Protein AF-G9KF70-F1 (afdb_monomer_lite)

Radius of gyration: 18.69 Å; chains: 1; bounding box: 39×27×54 Å

Organism: Mustela putorius furo (NCBI:txid9669)

Sequence (91 aa):
LIPNRMTGKCQSAHCSGTTAEFFFKCGAHPTSDKDTSVALNLITTNSRDITCITCTDVRSPVLVFQCNHRHVICLDCFYLYCVTRLNDRQF

InterPro domains:
  IPR003977 E3 ubiquitin-protein ligase parkin [PR01475] (19-29)
  IPR003977 E3 ubiquitin-protein ligase parkin [PR01475] (35-55)
  IPR003977 E3 ubiquitin-protein ligase parkin [PR01475] (63-79)
  IPR041170 RING/Ubox-like zinc-binding domain [PF17978] (42-91)
  IPR041565 Parkin, RING/Ubox like zinc-binding domain [PF17976] (1-31)

Structure (mmCIF, N/CA/C/O backbone):
data_AF-G9KF70-F1
#
_entry.id   AF-G9KF70-F1
#
loop_
_atom_site.group_PDB
_atom_site.id
_atom_site.type_symbol
_atom_site.label_atom_id
_atom_site.label_alt_id
_atom_site.label_comp_id
_atom_site.label_asym_id
_atom_site.label_entity_id
_atom_site.label_seq_id
_atom_site.pdbx_PDB_ins_code
_atom_site.Cartn_x
_atom_site.Cartn_y
_atom_site.Cartn_z
_atom_site.occupancy
_atom_site.B_iso_or_equiv
_atom_site.auth_seq_id
_atom_site.auth_comp_id
_atom_site.auth_asym_id
_atom_site.auth_atom_id
_atom_site.pdbx_PDB_model_num
ATOM 1 N N . LEU A 1 1 ? 10.561 -5.870 -4.290 1.00 85.38 1 LEU A N 1
ATOM 2 C CA . LEU A 1 1 ? 11.264 -4.599 -4.575 1.00 85.38 1 LEU A CA 1
ATOM 3 C C . LEU A 1 1 ? 12.790 -4.782 -4.625 1.00 85.38 1 LEU A C 1
ATOM 5 O O . LEU A 1 1 ? 13.517 -3.828 -4.412 1.00 85.38 1 LEU A O 1
ATOM 9 N N . ILE A 1 2 ? 13.289 -5.998 -4.886 1.00 91.69 2 ILE A N 1
ATOM 10 C CA . ILE A 1 2 ? 14.733 -6.280 -4.887 1.00 91.69 2 ILE A CA 1
ATOM 11 C C . ILE A 1 2 ? 15.285 -5.911 -6.273 1.00 91.69 2 ILE A C 1
ATOM 13 O O . ILE A 1 2 ? 14.747 -6.441 -7.254 1.00 91.69 2 ILE A O 1
ATOM 17 N N . PRO A 1 3 ? 16.308 -5.040 -6.371 1.00 92.50 3 PRO A N 1
ATOM 18 C CA . PRO A 1 3 ? 16.947 -4.713 -7.641 1.00 92.50 3 PRO A CA 1
ATOM 19 C C . PRO A 1 3 ? 17.503 -5.960 -8.329 1.00 92.50 3 PRO A C 1
ATOM 21 O O . PRO A 1 3 ? 17.911 -6.913 -7.667 1.00 92.50 3 PRO A O 1
ATOM 24 N N . ASN A 1 4 ? 17.532 -5.949 -9.660 1.00 92.31 4 ASN A N 1
ATOM 25 C CA . ASN A 1 4 ? 18.139 -7.002 -10.480 1.00 92.31 4 ASN A CA 1
ATOM 26 C C . ASN A 1 4 ? 17.567 -8.418 -10.283 1.00 92.31 4 ASN A C 1
ATOM 28 O O . ASN A 1 4 ? 18.206 -9.407 -10.631 1.00 92.31 4 ASN A O 1
ATOM 32 N N . ARG A 1 5 ? 16.355 -8.535 -9.726 1.00 95.94 5 ARG A N 1
ATOM 33 C CA . ARG A 1 5 ? 15.725 -9.833 -9.446 1.00 95.94 5 ARG A CA 1
ATOM 34 C C . ARG A 1 5 ? 15.122 -10.499 -10.683 1.00 95.94 5 ARG A C 1
ATOM 36 O O . ARG A 1 5 ? 15.015 -11.720 -10.718 1.00 95.94 5 ARG A O 1
ATOM 43 N N . MET A 1 6 ? 14.657 -9.711 -11.647 1.00 94.94 6 MET A N 1
ATOM 44 C CA . MET A 1 6 ? 13.959 -10.204 -12.834 1.00 94.94 6 MET A CA 1
ATOM 45 C C . MET A 1 6 ? 14.790 -9.915 -14.082 1.00 94.94 6 MET A C 1
ATOM 47 O O . MET A 1 6 ? 15.359 -8.830 -14.214 1.00 94.94 6 MET A O 1
ATOM 51 N N . THR A 1 7 ? 14.855 -10.889 -14.986 1.00 96.38 7 THR A N 1
ATOM 52 C CA . THR A 1 7 ? 15.654 -10.832 -16.213 1.00 96.38 7 THR A CA 1
ATOM 53 C C . THR A 1 7 ? 14.776 -10.904 -17.461 1.00 96.38 7 THR A C 1
ATOM 55 O O . THR A 1 7 ? 13.617 -11.314 -17.413 1.00 96.38 7 THR A O 1
ATOM 58 N N . GLY A 1 8 ? 15.328 -10.470 -18.588 1.00 94.56 8 GLY A N 1
ATOM 59 C CA . GLY A 1 8 ? 14.677 -10.426 -19.889 1.00 94.56 8 GLY A CA 1
ATOM 60 C C . GLY A 1 8 ? 15.673 -10.071 -20.992 1.00 94.56 8 GLY A C 1
ATOM 61 O O . GLY A 1 8 ? 16.880 -10.234 -20.828 1.00 94.56 8 GLY A O 1
ATOM 62 N N . LYS A 1 9 ? 15.172 -9.576 -22.127 1.00 95.88 9 LYS A N 1
ATOM 63 C CA . LYS A 1 9 ? 15.994 -9.085 -23.240 1.00 95.88 9 LYS A CA 1
ATOM 64 C C . LYS A 1 9 ? 15.534 -7.688 -23.639 1.00 95.88 9 LYS A C 1
ATOM 66 O O . LYS A 1 9 ? 14.377 -7.519 -24.033 1.00 95.88 9 LYS A O 1
ATOM 71 N N . CYS A 1 10 ? 16.435 -6.709 -23.558 1.00 96.94 10 CYS A N 1
ATOM 72 C CA . CYS A 1 10 ? 16.177 -5.369 -24.074 1.00 96.94 10 CYS A CA 1
ATOM 73 C C . CYS A 1 10 ? 15.951 -5.417 -25.595 1.00 96.94 10 CYS A C 1
ATOM 75 O O . CYS A 1 10 ? 16.701 -6.075 -26.316 1.00 96.94 10 CYS A O 1
ATOM 77 N N . GLN A 1 11 ? 14.905 -4.740 -26.073 1.00 96.88 11 GLN A N 1
ATOM 78 C CA . GLN A 1 11 ? 14.548 -4.707 -27.499 1.00 96.88 11 GLN A CA 1
ATOM 79 C C . GLN A 1 11 ? 15.227 -3.560 -28.262 1.00 96.88 11 GLN A C 1
ATOM 81 O O . GLN A 1 11 ? 15.145 -3.504 -29.486 1.00 96.88 11 GLN A O 1
ATOM 86 N N . SER A 1 12 ? 15.910 -2.650 -27.563 1.00 96.25 12 SER A N 1
ATOM 87 C CA . SER A 1 12 ? 16.668 -1.573 -28.198 1.00 96.25 12 SER A CA 1
ATOM 88 C C . SER A 1 12 ? 17.864 -2.129 -28.972 1.00 96.25 12 SER A C 1
ATOM 90 O O . SER A 1 12 ? 18.621 -2.957 -28.458 1.00 96.25 12 SER A O 1
ATOM 92 N N . ALA A 1 13 ? 18.060 -1.647 -30.203 1.00 95.88 13 ALA A N 1
ATOM 93 C CA . ALA A 1 13 ? 19.208 -2.022 -31.021 1.00 95.88 13 ALA A CA 1
ATOM 94 C C . ALA A 1 13 ? 20.525 -1.708 -30.289 1.00 95.88 13 ALA A C 1
ATOM 96 O O . ALA A 1 13 ? 20.645 -0.683 -29.620 1.00 95.88 13 ALA A O 1
ATOM 97 N N . HIS A 1 14 ? 21.507 -2.602 -30.419 1.00 94.75 14 HIS A N 1
ATOM 98 C CA . HIS A 1 14 ? 22.825 -2.488 -29.779 1.00 94.75 14 HIS A CA 1
ATOM 99 C C . HIS A 1 14 ? 22.813 -2.442 -28.236 1.00 94.75 14 HIS A C 1
ATOM 101 O O . HIS A 1 14 ? 23.797 -2.029 -27.628 1.00 94.75 14 HIS A O 1
ATOM 107 N N . CYS A 1 15 ? 21.745 -2.913 -27.582 1.00 94.88 15 CYS A N 1
ATOM 108 C CA . CYS A 1 15 ? 21.699 -3.069 -26.129 1.00 94.88 15 CYS A CA 1
ATOM 109 C C . CYS A 1 15 ? 21.848 -4.544 -25.724 1.00 94.88 15 CYS A C 1
ATOM 111 O O . CYS A 1 15 ? 21.054 -5.392 -26.124 1.00 94.88 15 CYS A O 1
ATOM 113 N N . SER A 1 16 ? 22.836 -4.853 -24.881 1.00 95.19 16 SER A N 1
ATOM 114 C CA . SER A 1 16 ? 23.031 -6.185 -24.284 1.00 95.19 16 SER A CA 1
ATOM 115 C C . SER A 1 16 ? 22.382 -6.329 -22.901 1.00 95.19 16 SER A C 1
ATOM 117 O O . SER A 1 16 ? 22.703 -7.257 -22.161 1.00 95.19 16 SER A O 1
ATOM 119 N N . GLY A 1 17 ? 21.506 -5.395 -22.517 1.00 95.19 17 GLY A N 1
ATOM 120 C CA . GLY A 1 17 ? 20.856 -5.381 -21.210 1.00 95.19 17 GLY A CA 1
ATOM 121 C C . GLY A 1 17 ? 19.897 -6.558 -21.031 1.00 95.19 17 GLY A C 1
ATOM 122 O O . GLY A 1 17 ? 18.985 -6.758 -21.838 1.00 95.19 17 GLY A O 1
ATOM 123 N N . THR A 1 18 ? 20.095 -7.318 -19.955 1.00 96.00 18 THR A N 1
ATOM 124 C CA . THR A 1 18 ? 19.286 -8.499 -19.616 1.00 96.00 18 THR A CA 1
ATOM 125 C C . THR A 1 18 ? 18.523 -8.364 -18.304 1.00 96.00 18 THR A C 1
ATOM 127 O O . THR A 1 18 ? 17.743 -9.245 -17.953 1.00 96.00 18 THR A O 1
ATOM 130 N N . THR A 1 19 ? 18.717 -7.270 -17.576 1.00 96.31 19 THR A N 1
ATOM 131 C CA . THR A 1 19 ? 18.121 -7.061 -16.257 1.00 96.31 19 THR A CA 1
ATOM 132 C C . THR A 1 19 ? 16.992 -6.047 -16.339 1.00 96.31 19 THR A C 1
ATOM 134 O O . THR A 1 19 ? 17.150 -4.996 -16.957 1.00 96.31 19 THR A O 1
ATOM 137 N N . ALA A 1 20 ? 15.856 -6.358 -15.716 1.00 95.56 20 ALA A N 1
ATOM 138 C CA . ALA A 1 20 ? 14.706 -5.468 -15.671 1.00 95.56 20 ALA A CA 1
ATOM 139 C C . ALA A 1 20 ? 14.738 -4.584 -14.416 1.00 95.56 20 ALA A C 1
ATOM 141 O O . ALA A 1 20 ? 14.897 -5.073 -13.292 1.00 95.56 20 ALA A O 1
ATOM 142 N N . GLU A 1 21 ? 14.524 -3.287 -14.619 1.00 94.81 21 GLU A N 1
ATOM 143 C CA . GLU A 1 21 ? 14.313 -2.302 -13.562 1.00 94.81 21 GLU A 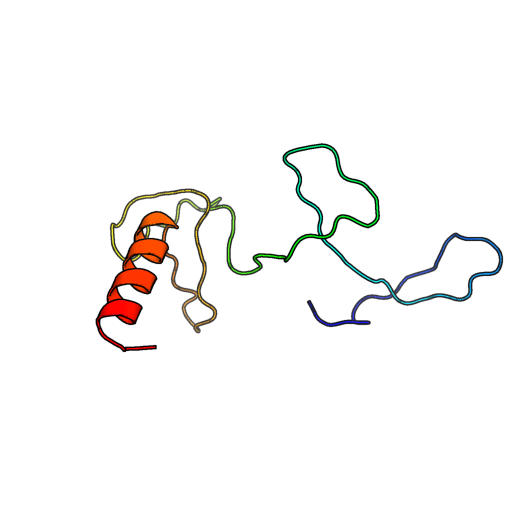CA 1
ATOM 144 C C . GLU A 1 21 ? 12.826 -1.938 -13.492 1.00 94.81 21 GLU A C 1
ATOM 146 O O . GLU A 1 21 ? 12.186 -1.687 -14.512 1.00 94.81 21 GLU A O 1
ATOM 151 N N . PHE A 1 22 ? 12.267 -1.941 -12.281 1.00 95.31 22 PHE A N 1
ATOM 152 C CA . PHE A 1 22 ? 10.852 -1.660 -12.039 1.00 95.31 22 PHE A CA 1
ATOM 153 C C . PHE A 1 22 ? 10.711 -0.367 -11.253 1.00 95.31 22 PHE A C 1
ATOM 155 O O . PHE A 1 22 ? 11.357 -0.190 -10.221 1.00 95.31 22 PHE A O 1
ATOM 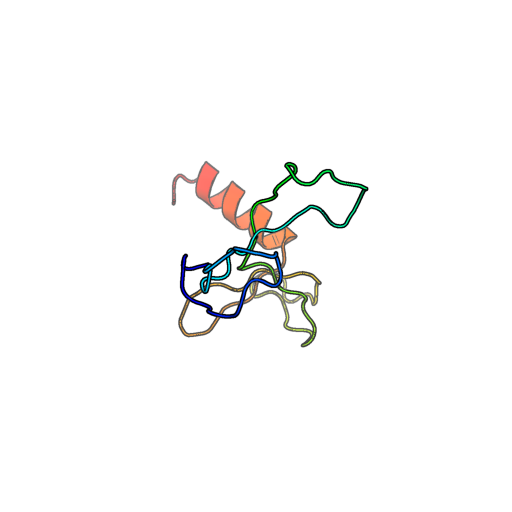162 N N . PHE A 1 23 ? 9.794 0.485 -11.694 1.00 95.25 23 PHE A N 1
ATOM 163 C CA . PHE A 1 23 ? 9.410 1.712 -11.012 1.00 95.25 23 PHE A CA 1
ATOM 164 C C . PHE A 1 23 ? 7.890 1.895 -11.092 1.00 95.25 23 PHE A C 1
ATOM 166 O O . PHE A 1 23 ? 7.206 1.214 -11.857 1.00 95.25 23 PHE A O 1
ATOM 173 N N . PHE A 1 24 ? 7.357 2.804 -10.278 1.00 96.06 24 PHE A N 1
ATOM 174 C CA . PHE A 1 24 ? 5.928 3.104 -10.216 1.00 96.06 24 PHE A CA 1
ATOM 175 C C . PHE A 1 24 ? 5.699 4.584 -10.517 1.00 96.06 24 PHE A C 1
ATOM 177 O O . PHE A 1 24 ? 6.562 5.413 -10.233 1.00 96.06 24 PHE A O 1
ATOM 184 N N . LYS A 1 25 ? 4.528 4.908 -11.069 1.00 96.62 25 LYS A N 1
ATOM 185 C CA . LYS A 1 25 ? 4.051 6.280 -11.282 1.00 96.62 25 LYS A CA 1
ATOM 186 C C . LYS A 1 25 ? 2.661 6.443 -10.667 1.00 96.62 25 LYS A C 1
ATOM 188 O O . LYS A 1 25 ? 1.955 5.454 -10.453 1.00 96.62 25 LYS A O 1
ATOM 193 N N . CYS A 1 26 ? 2.252 7.684 -10.420 1.00 96.38 26 CYS A N 1
ATOM 194 C CA . CYS A 1 26 ? 0.874 7.988 -10.049 1.00 96.38 26 CYS A CA 1
ATOM 195 C C . CYS A 1 26 ? -0.073 7.669 -11.217 1.00 96.38 26 CYS A C 1
ATOM 197 O O . CYS A 1 26 ? 0.153 8.114 -12.340 1.00 96.38 26 CYS A O 1
ATOM 199 N N . GLY A 1 27 ? -1.139 6.912 -10.947 1.00 94.19 27 GLY A N 1
ATOM 200 C CA . GLY A 1 27 ? -2.158 6.563 -11.944 1.00 94.19 27 GLY A CA 1
ATOM 201 C C . GLY A 1 27 ? -3.324 7.553 -12.048 1.00 94.19 27 GLY A C 1
ATOM 202 O O . GLY A 1 27 ? -4.214 7.344 -12.864 1.00 94.19 27 GLY A O 1
ATOM 203 N N . ALA A 1 28 ? -3.356 8.599 -11.216 1.00 95.88 28 ALA A N 1
ATOM 204 C CA . ALA A 1 28 ? -4.494 9.520 -11.124 1.00 95.88 28 ALA A CA 1
ATOM 205 C C . ALA A 1 28 ? -4.430 10.699 -12.112 1.00 95.88 28 ALA A C 1
ATOM 207 O O . ALA A 1 28 ? -5.424 11.394 -12.303 1.00 95.88 28 ALA A O 1
ATOM 208 N N . HIS A 1 29 ? -3.272 10.952 -12.720 1.00 94.12 29 HIS A N 1
ATOM 209 C CA . HIS A 1 29 ? -3.061 12.060 -13.649 1.00 94.12 29 HIS A CA 1
ATOM 210 C C . HIS A 1 29 ? -1.923 11.738 -14.629 1.00 94.12 29 HIS A C 1
ATOM 212 O O . HIS A 1 29 ? -1.121 10.838 -14.362 1.00 94.12 29 HIS A O 1
ATOM 218 N N . PRO A 1 30 ? -1.814 12.468 -15.756 1.00 95.19 30 PRO A N 1
ATOM 219 C CA . PRO A 1 30 ? -0.666 12.350 -16.650 1.00 95.19 30 PRO A CA 1
ATOM 220 C C . PRO A 1 30 ? 0.660 12.580 -15.908 1.00 95.19 30 PRO A C 1
ATOM 222 O O . PRO A 1 30 ? 0.739 13.416 -15.005 1.00 95.19 30 PRO A O 1
ATOM 225 N N . THR A 1 31 ? 1.697 11.829 -16.284 1.00 95.38 31 THR A N 1
ATOM 226 C CA . THR A 1 31 ? 3.044 11.881 -15.690 1.00 95.38 31 THR A CA 1
ATOM 227 C C . THR A 1 31 ? 4.113 11.764 -16.776 1.00 95.38 31 THR A C 1
ATOM 229 O O . THR A 1 31 ? 3.916 11.076 -17.780 1.00 95.38 31 THR A O 1
ATOM 232 N N . SER A 1 32 ? 5.253 12.427 -16.585 1.00 94.31 32 SER A N 1
ATOM 233 C CA . SER A 1 32 ? 6.442 12.265 -17.427 1.00 94.31 32 SER A CA 1
ATOM 234 C C . SER A 1 32 ? 7.215 10.992 -17.062 1.00 94.31 32 SER A C 1
ATOM 236 O O . SER A 1 32 ? 6.890 10.288 -16.105 1.00 94.31 32 SER A O 1
ATOM 238 N N . ASP A 1 33 ? 8.258 10.652 -17.818 1.00 86.88 33 ASP A N 1
ATOM 239 C CA . ASP A 1 33 ? 9.089 9.472 -17.528 1.00 86.88 33 ASP A CA 1
ATOM 240 C C . ASP A 1 33 ? 9.964 9.603 -16.291 1.00 86.88 33 ASP A C 1
ATOM 242 O O . ASP A 1 33 ? 10.334 8.595 -15.696 1.00 86.88 33 ASP A O 1
ATOM 246 N N . LYS A 1 34 ? 10.238 10.834 -15.860 1.00 89.81 34 LYS A N 1
ATOM 247 C CA . LYS A 1 34 ? 11.027 11.096 -14.653 1.00 89.81 34 LYS A CA 1
ATOM 248 C C . LYS A 1 34 ? 10.168 11.153 -13.388 1.00 89.81 34 LYS A C 1
ATOM 250 O O . LYS A 1 34 ? 10.713 11.113 -12.287 1.00 89.81 34 LYS A O 1
ATOM 255 N N . ASP A 1 35 ? 8.846 11.198 -13.539 1.00 91.44 35 ASP A N 1
ATOM 256 C CA . ASP A 1 35 ? 7.912 11.270 -12.420 1.00 91.44 35 ASP A CA 1
ATOM 257 C C . ASP A 1 35 ? 7.687 9.873 -11.842 1.00 91.44 35 ASP A C 1
ATOM 259 O O . ASP A 1 35 ? 6.828 9.110 -12.291 1.00 91.44 35 ASP A O 1
ATOM 263 N N . THR A 1 36 ? 8.489 9.534 -10.837 1.00 94.88 36 THR A N 1
ATOM 264 C CA . THR A 1 36 ? 8.385 8.267 -10.108 1.00 94.88 36 THR A CA 1
ATOM 265 C C . THR A 1 36 ? 7.655 8.452 -8.779 1.00 94.88 36 THR A C 1
ATOM 267 O O . THR A 1 36 ? 7.616 9.534 -8.196 1.00 94.88 36 THR A O 1
ATOM 270 N N . SER A 1 37 ? 7.023 7.387 -8.294 1.00 95.75 37 SER A N 1
ATOM 271 C CA . SER A 1 37 ? 6.304 7.345 -7.020 1.00 95.75 37 SER A CA 1
ATOM 272 C C . SER A 1 37 ? 6.736 6.129 -6.208 1.00 95.75 37 SER A C 1
ATOM 274 O O . SER A 1 37 ? 7.093 5.086 -6.760 1.00 95.75 37 SER A O 1
ATOM 276 N N . VAL A 1 38 ? 6.694 6.250 -4.880 1.00 96.06 38 VAL A N 1
ATOM 277 C CA . VAL A 1 38 ? 7.026 5.142 -3.977 1.00 96.06 38 VAL A CA 1
ATOM 278 C C . VAL A 1 38 ? 5.911 4.098 -4.005 1.00 96.06 38 VAL A C 1
ATOM 280 O O . VAL A 1 38 ? 4.728 4.424 -3.914 1.00 96.06 38 VAL A O 1
ATOM 283 N N . ALA A 1 39 ? 6.290 2.825 -4.094 1.00 95.75 39 ALA A N 1
ATOM 284 C CA . ALA A 1 39 ? 5.349 1.718 -4.018 1.00 95.75 39 ALA A CA 1
ATOM 285 C C . ALA A 1 39 ? 4.925 1.455 -2.567 1.00 95.75 39 ALA A C 1
ATOM 287 O O . ALA A 1 39 ? 5.744 1.072 -1.732 1.00 95.75 39 ALA A O 1
ATOM 288 N N . LEU A 1 40 ? 3.629 1.574 -2.279 1.00 96.62 40 LEU A N 1
ATOM 289 C CA . LEU A 1 40 ? 3.051 1.214 -0.982 1.00 96.62 40 LEU A CA 1
ATOM 290 C C . LEU A 1 40 ? 2.706 -0.282 -0.957 1.00 96.62 40 LEU A C 1
ATOM 292 O O . LEU A 1 40 ? 1.545 -0.673 -0.996 1.00 96.62 40 LEU A O 1
ATOM 296 N N . ASN A 1 41 ? 3.730 -1.137 -0.905 1.00 96.06 41 ASN A N 1
ATOM 297 C CA . ASN A 1 41 ? 3.609 -2.589 -1.108 1.00 96.06 41 ASN A CA 1
ATOM 298 C C . ASN A 1 41 ? 2.807 -3.350 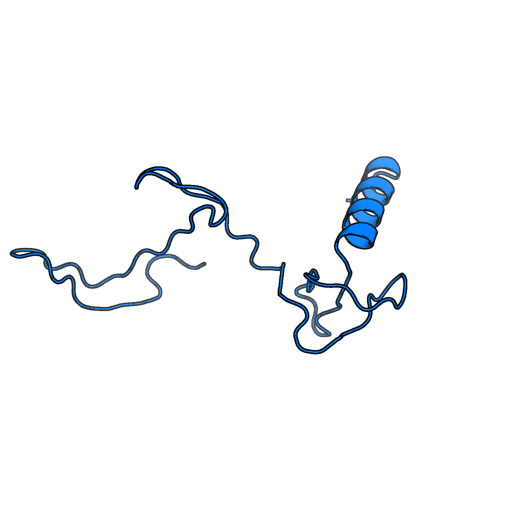-0.033 1.00 96.06 41 ASN A C 1
ATOM 300 O O . ASN A 1 41 ? 2.559 -4.543 -0.204 1.00 96.06 41 ASN A O 1
ATOM 304 N N . LEU A 1 42 ? 2.454 -2.702 1.080 1.00 97.50 42 LEU A N 1
ATOM 305 C CA . LEU A 1 42 ? 1.592 -3.274 2.122 1.00 97.50 42 LEU A CA 1
ATOM 306 C C . LEU A 1 42 ? 0.115 -2.915 1.931 1.00 97.50 42 LEU A C 1
ATOM 308 O O . LEU A 1 42 ? -0.748 -3.580 2.503 1.00 97.50 42 LEU A O 1
ATOM 312 N N . ILE A 1 43 ? -0.182 -1.889 1.128 1.00 98.06 43 ILE A N 1
ATOM 313 C CA . ILE A 1 43 ? -1.550 -1.488 0.809 1.00 98.06 43 ILE A CA 1
ATOM 314 C C . ILE A 1 43 ? -2.043 -2.360 -0.339 1.00 98.06 43 ILE A C 1
ATOM 316 O O . ILE A 1 43 ? -1.413 -2.458 -1.389 1.00 98.06 43 ILE A O 1
ATOM 320 N N . THR A 1 44 ? -3.167 -3.029 -0.120 1.00 97.12 44 THR A N 1
ATOM 321 C CA . THR A 1 44 ? -3.741 -4.005 -1.047 1.00 97.12 44 THR A CA 1
ATOM 322 C C . THR A 1 44 ? -5.237 -3.743 -1.198 1.00 97.12 44 THR A C 1
ATOM 324 O O . THR A 1 44 ? -5.923 -3.436 -0.223 1.00 97.12 44 THR A O 1
ATOM 327 N N . THR A 1 45 ? -5.770 -3.893 -2.410 1.00 98.00 45 THR A N 1
ATOM 328 C CA . THR A 1 45 ? -7.223 -3.915 -2.634 1.00 98.00 45 THR A CA 1
ATOM 329 C C . THR A 1 45 ? -7.852 -5.059 -1.841 1.00 98.00 45 THR A C 1
ATOM 331 O O . THR A 1 45 ? -7.382 -6.196 -1.911 1.00 98.00 45 THR A O 1
ATOM 334 N N . ASN A 1 46 ? -8.930 -4.789 -1.104 1.00 98.00 46 ASN A N 1
ATOM 335 C CA . ASN A 1 46 ? -9.582 -5.799 -0.272 1.00 98.00 46 ASN A CA 1
ATOM 336 C C . ASN A 1 46 ? -10.566 -6.664 -1.075 1.00 98.00 46 ASN A C 1
ATOM 338 O O . ASN A 1 46 ? -11.761 -6.662 -0.821 1.00 98.00 46 ASN A O 1
ATOM 342 N N . SER A 1 47 ? -10.073 -7.405 -2.065 1.00 97.69 47 SER A N 1
ATOM 343 C CA . SER A 1 47 ? -10.912 -8.236 -2.946 1.00 97.69 47 SER A CA 1
ATOM 344 C C . SER A 1 47 ? -11.542 -9.461 -2.270 1.00 97.69 47 SER A C 1
ATOM 346 O O . SER A 1 47 ? -12.291 -10.188 -2.913 1.00 97.69 47 SER A O 1
ATOM 348 N N . ARG A 1 48 ? -11.196 -9.729 -1.005 1.00 97.50 48 ARG A N 1
ATOM 349 C CA . ARG A 1 48 ? -11.693 -10.863 -0.210 1.00 97.50 48 ARG A CA 1
ATOM 350 C C . ARG A 1 48 ? -12.609 -10.424 0.935 1.00 97.50 48 ARG A C 1
ATOM 352 O O . ARG A 1 48 ? -12.872 -11.236 1.814 1.00 97.50 48 ARG A O 1
ATOM 359 N N . ASP A 1 49 ? -13.008 -9.151 0.957 1.00 97.81 49 ASP A N 1
ATOM 360 C CA . ASP A 1 49 ? -13.896 -8.564 1.967 1.00 97.81 49 ASP A CA 1
ATOM 361 C C . ASP A 1 49 ? -13.469 -8.863 3.416 1.00 97.81 49 ASP A C 1
ATOM 363 O O . ASP A 1 49 ? -14.285 -9.111 4.302 1.00 97.81 49 ASP A O 1
ATOM 367 N N . ILE A 1 50 ? -12.155 -8.848 3.677 1.00 98.25 50 ILE A N 1
ATOM 368 C CA . ILE A 1 50 ? -11.612 -9.113 5.013 1.00 98.25 50 ILE A CA 1
ATOM 369 C C . ILE A 1 50 ? -11.916 -7.914 5.912 1.00 98.25 50 ILE A C 1
ATOM 371 O O . ILE A 1 50 ? -11.594 -6.773 5.572 1.00 98.25 50 ILE A O 1
ATOM 375 N N . THR A 1 51 ? -12.505 -8.174 7.073 1.00 98.50 51 THR A N 1
ATOM 376 C CA . THR A 1 51 ? -12.838 -7.152 8.066 1.00 98.50 51 THR A CA 1
ATOM 377 C C . THR A 1 51 ? -11.587 -6.560 8.715 1.00 98.50 51 THR A C 1
ATOM 379 O O . THR A 1 51 ? -10.616 -7.269 8.993 1.00 98.50 51 THR A O 1
ATOM 382 N N . CYS A 1 52 ? -11.620 -5.266 9.023 1.00 98.69 52 CYS A N 1
ATOM 383 C CA . CYS A 1 52 ? -10.580 -4.599 9.803 1.00 98.69 52 CYS A CA 1
ATOM 384 C C . CYS A 1 52 ? -10.452 -5.217 11.206 1.00 98.69 52 CYS A C 1
ATOM 386 O O . CYS A 1 52 ? -11.453 -5.369 11.903 1.00 98.69 52 CYS A O 1
ATOM 388 N 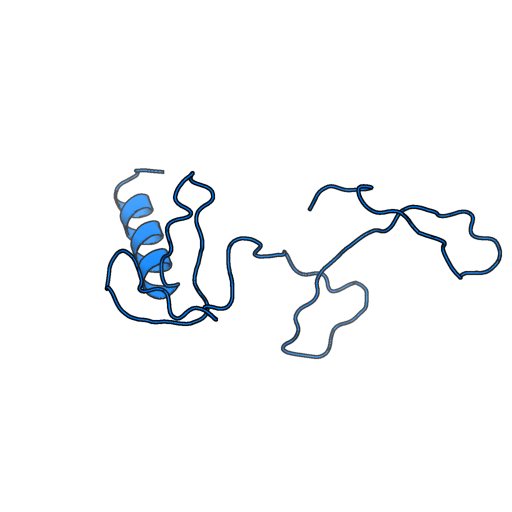N . ILE A 1 53 ? -9.226 -5.493 11.664 1.00 98.44 53 ILE A N 1
ATOM 389 C CA . ILE A 1 53 ? -8.975 -6.062 13.002 1.00 98.44 53 ILE A CA 1
ATOM 390 C C . ILE A 1 53 ? -9.470 -5.176 14.159 1.00 98.44 53 ILE A C 1
ATOM 392 O O . ILE A 1 53 ? -9.731 -5.680 15.245 1.00 98.44 53 ILE A O 1
ATOM 396 N N . THR A 1 54 ? -9.592 -3.863 13.945 1.00 98.31 54 THR A N 1
ATOM 397 C CA . THR A 1 54 ? -9.975 -2.909 14.997 1.00 98.31 54 THR A CA 1
ATOM 398 C C . THR A 1 54 ? -11.466 -2.594 14.982 1.00 98.31 54 THR A C 1
ATOM 400 O O . THR A 1 54 ? -12.117 -2.707 16.013 1.00 98.31 54 THR A O 1
ATOM 403 N N . CYS A 1 55 ? -12.012 -2.186 13.833 1.00 98.38 55 CYS A N 1
ATOM 404 C CA . CYS A 1 55 ? -13.404 -1.736 13.738 1.00 98.38 55 CYS A CA 1
ATOM 405 C C . CYS A 1 55 ? -14.356 -2.775 13.146 1.00 98.38 55 CYS A C 1
ATOM 407 O O . CYS A 1 55 ? -15.548 -2.510 13.066 1.00 98.38 55 CYS A O 1
ATOM 409 N N . THR A 1 56 ? -13.861 -3.935 12.705 1.00 98.38 56 THR A N 1
ATOM 410 C CA . THR A 1 56 ? -14.640 -5.013 12.066 1.00 98.38 56 THR A CA 1
ATOM 411 C C . THR A 1 56 ? -15.361 -4.652 10.759 1.00 98.38 56 THR A C 1
ATOM 413 O O . THR A 1 56 ? -15.927 -5.533 10.121 1.00 98.38 56 THR A O 1
ATOM 416 N N . ASP A 1 57 ? -15.267 -3.407 10.285 1.00 98.44 57 ASP A N 1
ATOM 417 C CA . ASP A 1 57 ? -15.803 -3.001 8.984 1.00 98.44 57 ASP A CA 1
ATOM 418 C C . ASP A 1 57 ? -15.035 -3.641 7.821 1.00 98.44 57 ASP A C 1
ATOM 420 O O . ASP A 1 57 ? -13.807 -3.795 7.862 1.00 98.44 57 ASP A O 1
ATOM 424 N N . VAL A 1 58 ? -15.747 -3.896 6.721 1.00 98.19 58 VAL A N 1
ATOM 425 C CA . VAL A 1 58 ? -15.146 -4.181 5.413 1.00 98.19 58 VAL A CA 1
ATOM 426 C C . VAL A 1 58 ? -14.882 -2.859 4.688 1.00 98.19 58 VAL A C 1
ATOM 428 O O . VAL A 1 58 ? -15.797 -2.082 4.422 1.00 98.19 58 VAL A O 1
ATOM 431 N N . ARG A 1 59 ? -13.612 -2.583 4.373 1.00 98.31 59 ARG A N 1
ATOM 432 C CA . ARG A 1 59 ? -13.157 -1.377 3.654 1.00 98.31 59 ARG A CA 1
ATOM 433 C C . ARG A 1 59 ? -12.194 -1.761 2.535 1.00 98.31 59 ARG A C 1
ATOM 435 O O . ARG A 1 59 ? -11.615 -2.843 2.576 1.00 98.31 59 ARG A O 1
ATOM 442 N N . SER A 1 60 ? -11.991 -0.878 1.560 1.00 97.56 60 SER A N 1
ATOM 443 C CA . SER A 1 60 ? -10.992 -1.060 0.503 1.00 97.56 60 SER A CA 1
ATOM 444 C C . SER A 1 60 ? -10.405 0.293 0.083 1.00 97.56 60 SER A C 1
ATOM 446 O O . SER A 1 60 ? -11.177 1.236 -0.098 1.00 97.56 60 SER A O 1
ATOM 448 N N . PRO A 1 61 ? -9.077 0.410 -0.101 1.00 98.06 61 PRO A N 1
ATOM 449 C CA . PRO A 1 61 ? -8.054 -0.609 0.157 1.00 98.06 61 PRO A CA 1
ATOM 450 C C . PRO A 1 61 ? -7.780 -0.820 1.661 1.00 98.06 61 PRO A C 1
ATOM 452 O O . PRO A 1 61 ? -8.284 -0.092 2.517 1.00 98.06 61 PRO A O 1
ATOM 455 N N . VAL A 1 62 ? -6.975 -1.834 1.984 1.00 98.56 62 VAL A N 1
ATOM 456 C CA . VAL A 1 62 ? -6.545 -2.181 3.353 1.00 98.56 62 VAL A CA 1
ATOM 457 C C . VAL A 1 62 ? -5.026 -2.317 3.431 1.00 98.56 62 VAL A C 1
ATOM 459 O O . VAL A 1 62 ? -4.368 -2.579 2.423 1.00 98.56 62 VAL A O 1
ATOM 462 N N . LEU A 1 63 ? -4.462 -2.174 4.630 1.00 98.62 63 LEU A N 1
ATOM 463 C CA . LEU A 1 63 ? -3.061 -2.482 4.904 1.00 98.62 63 LEU A CA 1
ATOM 464 C C . LEU A 1 63 ? -2.937 -3.903 5.464 1.00 98.62 63 LEU A C 1
ATOM 466 O O . LEU A 1 63 ? -3.681 -4.295 6.365 1.00 98.62 63 LEU A O 1
ATOM 470 N N . VAL A 1 64 ? -1.975 -4.664 4.939 1.00 98.44 64 VAL A N 1
ATOM 471 C CA . VAL A 1 64 ? -1.666 -6.030 5.380 1.00 98.44 64 VAL A CA 1
ATOM 472 C C . VAL A 1 64 ? -0.291 -6.053 6.043 1.00 98.44 64 VAL A C 1
ATOM 474 O O . VAL A 1 64 ? 0.728 -5.838 5.386 1.00 98.44 64 VAL A O 1
ATOM 477 N N . PHE A 1 65 ? -0.246 -6.345 7.342 1.00 97.94 65 PHE A N 1
ATOM 478 C CA . PHE A 1 65 ? 1.011 -6.465 8.081 1.00 97.94 65 PHE A CA 1
ATOM 479 C C . PHE A 1 65 ? 1.827 -7.683 7.623 1.00 97.94 65 PHE A C 1
ATOM 481 O O . PHE A 1 65 ? 1.281 -8.705 7.205 1.00 97.94 65 PHE A O 1
ATOM 488 N N . GLN A 1 66 ? 3.153 -7.605 7.755 1.00 97.44 66 GLN A N 1
ATOM 489 C CA . GLN A 1 66 ? 4.084 -8.685 7.389 1.00 97.44 66 GLN A CA 1
ATOM 490 C C . GLN A 1 66 ? 4.320 -9.705 8.520 1.00 97.44 66 GLN A C 1
ATOM 492 O O . GLN A 1 66 ? 5.338 -10.389 8.542 1.00 97.44 66 GLN A O 1
ATOM 497 N N . CYS A 1 67 ? 3.394 -9.811 9.473 1.00 97.38 67 CYS A N 1
ATOM 498 C CA . CYS A 1 67 ? 3.432 -10.847 10.504 1.00 97.38 67 CYS A CA 1
ATOM 499 C C . CYS A 1 67 ? 2.954 -12.205 9.953 1.00 97.38 67 CYS A C 1
ATOM 501 O O . CYS A 1 67 ? 2.321 -12.268 8.898 1.00 97.38 67 CYS A O 1
ATOM 503 N N . ASN A 1 68 ? 3.188 -13.292 10.698 1.00 97.56 68 ASN A N 1
ATOM 504 C CA . ASN A 1 68 ? 2.824 -14.659 10.286 1.00 97.56 68 ASN A CA 1
ATOM 505 C C . ASN A 1 68 ? 1.339 -14.815 9.913 1.00 97.56 68 ASN A C 1
ATOM 507 O O . ASN A 1 68 ? 1.010 -15.518 8.961 1.00 97.56 68 ASN A O 1
ATOM 511 N N . HIS A 1 69 ? 0.446 -14.129 10.631 1.00 97.12 69 HIS A N 1
ATOM 512 C CA . HIS A 1 69 ? -1.000 -14.173 10.386 1.00 97.12 69 HIS A CA 1
ATOM 513 C C . HIS A 1 69 ? -1.483 -13.173 9.332 1.00 97.12 69 HIS A C 1
ATOM 515 O O . HIS A 1 69 ? -2.663 -13.174 8.996 1.00 97.12 69 HIS A O 1
ATOM 521 N N . ARG A 1 70 ? -0.591 -12.318 8.810 1.00 97.25 70 ARG A N 1
ATOM 522 C CA . ARG A 1 70 ? -0.914 -11.270 7.833 1.00 97.25 70 ARG A CA 1
ATOM 523 C C . ARG A 1 70 ? -2.131 -10.432 8.245 1.00 97.25 70 ARG A C 1
ATOM 525 O O . ARG A 1 70 ? -3.078 -10.298 7.474 1.00 97.25 70 ARG A O 1
ATOM 532 N N . HIS A 1 71 ? -2.108 -9.900 9.471 1.00 98.31 71 HIS A N 1
ATOM 533 C CA . HIS A 1 71 ? -3.209 -9.098 10.015 1.00 98.31 71 HIS A CA 1
ATOM 534 C C . HIS A 1 71 ? -3.601 -7.950 9.074 1.00 98.31 71 HIS A C 1
ATOM 536 O O . HIS A 1 71 ? -2.735 -7.325 8.454 1.00 98.31 71 HIS A O 1
ATOM 542 N N . VAL A 1 72 ? -4.905 -7.674 8.998 1.00 98.56 72 VAL A N 1
ATOM 543 C CA . VAL A 1 72 ? -5.507 -6.694 8.083 1.00 98.56 72 VAL A CA 1
ATOM 544 C C . VAL A 1 72 ? -6.132 -5.544 8.872 1.00 98.56 72 VAL A C 1
ATOM 546 O O . VAL A 1 72 ? -6.864 -5.768 9.837 1.00 98.56 72 VAL A O 1
ATOM 549 N N . ILE A 1 73 ? -5.863 -4.308 8.451 1.00 98.75 73 ILE A N 1
ATOM 550 C CA . ILE A 1 73 ? -6.405 -3.081 9.050 1.00 98.75 73 ILE A CA 1
ATOM 551 C C . ILE A 1 73 ? -6.868 -2.119 7.943 1.00 98.75 73 ILE A C 1
ATOM 553 O O . ILE A 1 73 ? -6.212 -2.000 6.905 1.00 98.75 73 ILE A O 1
ATOM 557 N N . CYS A 1 74 ? -8.006 -1.441 8.123 1.00 98.75 74 CYS A N 1
ATOM 558 C CA . CYS A 1 74 ? -8.424 -0.383 7.196 1.00 98.75 74 CYS A CA 1
ATOM 559 C C . CYS A 1 74 ? -7.528 0.859 7.341 1.00 98.75 74 CYS A C 1
ATOM 561 O O . CYS A 1 74 ? -6.871 1.044 8.367 1.00 98.75 74 CYS A O 1
ATOM 563 N N . LEU A 1 75 ? -7.491 1.718 6.318 1.00 98.56 75 LEU A N 1
ATOM 564 C CA . LEU A 1 75 ? -6.590 2.875 6.322 1.00 98.56 75 LEU A CA 1
ATOM 565 C C . LEU A 1 75 ? -6.942 3.916 7.396 1.00 98.56 75 LEU A C 1
ATOM 567 O O . LEU A 1 75 ? -6.031 4.490 7.988 1.00 98.56 75 LEU A O 1
ATOM 571 N N . ASP A 1 76 ? -8.225 4.092 7.717 1.00 98.50 76 ASP A N 1
ATOM 572 C CA . ASP A 1 76 ? -8.659 5.019 8.771 1.00 98.50 76 ASP A CA 1
ATOM 573 C C . ASP A 1 76 ? -8.176 4.558 10.157 1.00 98.50 76 ASP A C 1
ATOM 575 O O . ASP A 1 76 ? -7.570 5.325 10.908 1.00 98.50 76 ASP A O 1
ATOM 579 N N . CYS A 1 77 ? -8.358 3.272 10.486 1.00 98.56 77 CYS A N 1
ATOM 580 C CA . CYS A 1 77 ? -7.836 2.704 11.731 1.00 98.56 77 CYS A CA 1
ATOM 581 C C . CYS A 1 77 ? -6.304 2.689 11.758 1.00 98.56 77 CYS A C 1
ATOM 583 O O . CYS A 1 77 ? -5.717 2.856 12.825 1.00 98.56 77 CYS A O 1
ATOM 585 N N . PHE A 1 78 ? -5.645 2.517 10.608 1.00 98.50 78 PHE A N 1
ATOM 586 C CA . PHE A 1 78 ? -4.189 2.595 10.522 1.00 98.50 78 PHE A CA 1
ATOM 587 C C . PHE A 1 78 ? -3.667 4.011 10.804 1.00 98.50 78 PHE A C 1
ATOM 589 O O . PHE A 1 78 ? -2.692 4.161 11.540 1.00 98.50 78 PHE A O 1
ATOM 596 N N . TYR A 1 79 ? -4.335 5.046 10.285 1.00 98.25 79 TYR A N 1
ATOM 597 C CA . TYR A 1 79 ? -4.027 6.438 10.616 1.00 98.25 79 TYR A CA 1
ATOM 598 C C . TYR A 1 79 ? -4.143 6.686 12.125 1.00 98.25 79 TYR A C 1
ATOM 600 O O . TYR A 1 79 ? -3.193 7.172 12.740 1.00 98.25 79 TYR A O 1
ATOM 608 N N . LEU A 1 80 ? -5.263 6.277 12.736 1.00 98.19 80 LEU A N 1
ATOM 609 C CA . LEU A 1 80 ? -5.475 6.414 14.180 1.00 98.19 80 LEU A CA 1
ATOM 610 C C . LEU A 1 80 ? -4.410 5.666 14.989 1.00 98.19 80 LEU A C 1
ATOM 612 O O . LEU A 1 80 ? -3.832 6.243 15.905 1.00 98.19 80 LEU A O 1
ATOM 616 N N . TYR A 1 81 ? -4.096 4.421 14.619 1.00 97.81 81 TYR A N 1
ATOM 617 C CA . TYR A 1 81 ? -3.050 3.630 15.268 1.00 97.81 81 TYR A CA 1
ATOM 618 C C . TYR A 1 81 ? -1.704 4.365 15.282 1.00 97.81 81 TYR A C 1
ATOM 620 O O . TYR A 1 81 ? -1.084 4.493 16.339 1.00 97.81 81 TYR A O 1
ATOM 628 N N . CYS A 1 82 ? -1.271 4.886 14.132 1.00 97.69 82 CYS A N 1
ATOM 629 C CA . CYS A 1 82 ? -0.012 5.617 14.019 1.00 97.69 82 CYS A CA 1
ATOM 630 C C . CYS A 1 82 ? -0.015 6.900 14.859 1.00 97.69 82 CYS A C 1
ATOM 632 O O . CYS A 1 82 ? 0.939 7.144 15.593 1.00 97.69 82 CYS A O 1
ATOM 634 N N . VAL A 1 83 ? -1.082 7.702 14.797 1.00 97.94 83 VAL A N 1
ATOM 635 C CA . VAL A 1 83 ? -1.180 8.948 15.574 1.00 97.94 83 VAL A CA 1
ATOM 636 C C . VAL A 1 83 ? -1.166 8.664 17.077 1.00 97.94 83 VAL A C 1
ATOM 638 O O . VAL A 1 83 ? -0.406 9.297 17.806 1.00 97.94 83 VAL A O 1
ATOM 641 N N . THR A 1 84 ? -1.942 7.683 17.547 1.00 97.06 84 THR A N 1
ATOM 642 C CA . THR A 1 84 ? -1.971 7.298 18.964 1.00 97.06 84 THR A CA 1
ATOM 643 C C . THR A 1 84 ? -0.600 6.827 19.444 1.00 97.06 84 THR A C 1
ATOM 645 O O . THR A 1 84 ? -0.090 7.356 20.427 1.00 97.06 84 THR A O 1
ATOM 648 N N . ARG A 1 85 ? 0.058 5.902 18.727 1.00 96.50 85 ARG A N 1
ATOM 649 C CA . ARG A 1 85 ? 1.391 5.408 19.126 1.00 96.50 85 ARG A CA 1
ATOM 650 C C . ARG A 1 85 ? 2.460 6.495 19.089 1.00 96.50 85 ARG A C 1
ATOM 652 O O . ARG A 1 85 ? 3.404 6.433 19.873 1.00 96.50 85 ARG A O 1
ATOM 659 N N . LEU A 1 86 ? 2.323 7.487 18.210 1.00 97.00 86 LEU A N 1
ATOM 660 C CA . LEU A 1 86 ? 3.262 8.602 18.125 1.00 97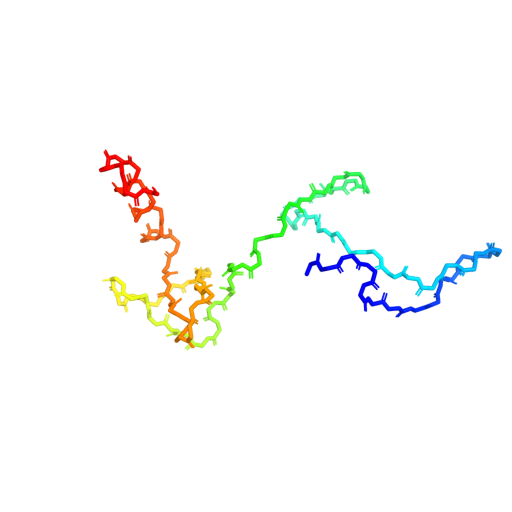.00 86 LEU A CA 1
ATOM 661 C C . LEU A 1 86 ? 3.100 9.524 19.335 1.00 97.00 86 LEU A C 1
ATOM 663 O O . LEU A 1 86 ? 4.092 9.864 19.978 1.00 97.00 86 LEU A O 1
ATOM 667 N N . ASN A 1 87 ? 1.855 9.871 19.673 1.00 96.19 87 ASN A N 1
ATOM 668 C CA . ASN A 1 87 ? 1.530 10.689 20.843 1.00 96.19 87 ASN A CA 1
ATOM 669 C C . ASN A 1 87 ? 1.990 10.021 22.146 1.00 96.19 87 ASN A C 1
ATOM 671 O O . ASN A 1 87 ? 2.576 10.683 23.002 1.00 96.19 87 ASN A O 1
ATOM 675 N N . ASP A 1 88 ? 1.810 8.703 22.248 1.00 97.31 88 ASP A N 1
ATOM 676 C CA . ASP A 1 88 ? 2.182 7.916 23.427 1.00 97.31 88 ASP A CA 1
ATOM 677 C C . ASP A 1 88 ? 3.669 7.510 23.450 1.00 97.31 88 ASP A C 1
ATOM 679 O O . ASP A 1 88 ? 4.120 6.887 24.411 1.00 97.31 88 ASP A O 1
ATOM 683 N N . ARG A 1 89 ? 4.451 7.868 22.416 1.00 92.19 89 ARG A N 1
ATOM 684 C CA . ARG A 1 89 ? 5.879 7.522 22.248 1.00 92.19 89 ARG A CA 1
ATOM 685 C C . ARG A 1 89 ? 6.165 6.013 22.289 1.00 92.19 89 ARG A C 1
ATOM 687 O O . ARG A 1 89 ? 7.066 5.558 22.988 1.00 92.19 89 ARG A O 1
ATOM 694 N N . GLN A 1 90 ? 5.402 5.242 21.523 1.00 92.00 90 GLN A N 1
ATOM 695 C CA . GLN A 1 90 ? 5.467 3.774 21.466 1.00 92.00 90 GLN A CA 1
ATOM 696 C C . GLN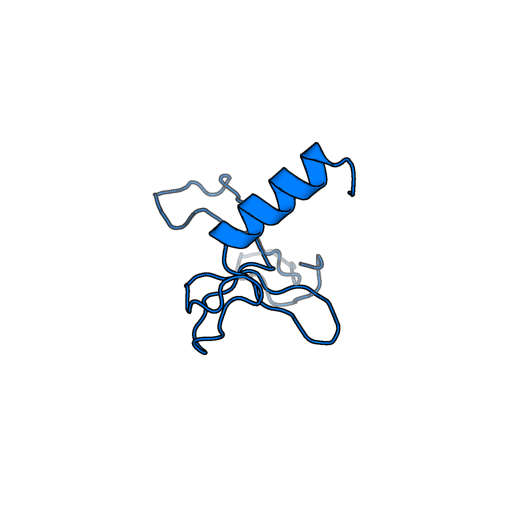 A 1 90 ? 5.846 3.246 20.072 1.00 92.00 90 GLN A C 1
ATOM 698 O O . GLN A 1 90 ? 5.337 2.208 19.644 1.00 92.00 90 GLN A O 1
ATOM 703 N N . PHE A 1 91 ? 6.700 3.987 19.362 1.00 83.81 91 PHE A N 1
ATOM 704 C CA . PHE A 1 91 ? 7.326 3.555 18.109 1.00 83.81 91 PHE A CA 1
ATOM 705 C C . PHE A 1 91 ? 8.679 2.891 18.357 1.00 83.81 91 PHE A C 1
ATOM 707 O O . PHE A 1 91 ? 9.378 3.326 19.300 1.00 83.81 91 PHE A O 1
#

Foldseek 3Di:
DDFQPDFDQDPDPPDRGTGDDDFAADPPDDDDPVHTDDDPPQWDFPPVQQAAPPPRHRDPTWGFDPDPVRHIHRPVVVVVVVVVCVVVVND

pLDDT: mean 96.18, std 2.77, range [83.81, 98.75]

Secondary structure (DSSP, 8-state):
--TT--B----STT----B----B--SSS---TT--B---TTEE--TT-PBPTTT--B-SSEEE-SSTT--EEEHHHHHHHHHHHHHTT--